Protein AF-A0A2H0LJ27-F1 (afdb_monomer_lite)

pLDDT: mean 92.47, std 11.3, range [49.19, 98.69]

Foldseek 3Di:
DDDDDPDDDDDFFWDKDKDKDQDDPPFPWKFKAKDLVPRDRVPGTWDQDPVRMTMDIDTGGFDKMWIWMDTPNHDTHEGPPAPDWDQDPVRDITGMDGDD

Secondary structure (DSSP, 8-state):
-PPP---PPPPPPPEEEEEEE---TT-S-EEEEEGGGTT-TTS-BPEEPTTS-EEEEEEE-SEEEEEEEEETTTEEE--TT-SEEEE-TTSSEEEEEEE-

Radius of gyration: 16.98 Å; chains: 1; bounding box: 41×25×61 Å

Sequence (100 aa):
MATPMQRVSPAPTKRAVRFEFQAPPTAQRVALVGDFNVWNHWSHMMRKNPSGLWEATVELAPGRYQYKFLVNDSQWVTDPKAQAKASNQYGTDNSVIEVK

Structure (mmCIF, N/CA/C/O backbone):
data_AF-A0A2H0LJ27-F1
#
_entry.id   AF-A0A2H0LJ27-F1
#
loop_
_atom_site.group_PDB
_atom_site.id
_atom_site.type_symbol
_atom_site.label_atom_id
_atom_site.label_alt_id
_atom_site.label_comp_id
_atom_site.label_asym_id
_atom_site.label_entity_id
_atom_site.label_seq_id
_atom_site.pdbx_PDB_ins_code
_atom_site.Cartn_x
_atom_site.Cartn_y
_atom_site.Cartn_z
_atom_site.occupancy
_atom_site.B_iso_or_equiv
_atom_site.auth_seq_id
_atom_site.auth_comp_id
_atom_site.auth_asym_id
_atom_site.auth_atom_id
_atom_site.pdbx_PDB_model_num
ATOM 1 N N . MET A 1 1 ? 21.646 7.554 -47.977 1.00 52.16 1 MET A N 1
ATOM 2 C CA . MET A 1 1 ? 21.771 6.792 -46.718 1.00 52.16 1 MET A CA 1
ATOM 3 C C . MET A 1 1 ? 20.500 7.038 -45.916 1.00 52.16 1 MET A C 1
ATOM 5 O O . MET A 1 1 ? 20.312 8.162 -45.478 1.00 52.16 1 MET A O 1
ATOM 9 N N . ALA A 1 2 ? 19.588 6.068 -45.818 1.00 51.66 2 ALA A N 1
ATOM 10 C CA . ALA A 1 2 ? 18.374 6.194 -45.007 1.00 51.66 2 ALA A CA 1
ATOM 11 C C . ALA A 1 2 ? 18.586 5.438 -43.692 1.00 51.66 2 ALA A C 1
ATOM 13 O O . ALA A 1 2 ? 18.871 4.242 -43.705 1.00 51.66 2 ALA A O 1
ATOM 14 N N . THR A 1 3 ? 18.499 6.144 -42.569 1.00 49.19 3 THR A N 1
ATOM 15 C CA . THR A 1 3 ? 18.558 5.561 -41.226 1.00 49.19 3 THR A CA 1
ATOM 16 C C . THR A 1 3 ? 17.350 4.639 -41.035 1.00 49.19 3 THR A C 1
ATOM 18 O O . THR A 1 3 ? 16.226 5.083 -41.286 1.00 49.19 3 THR A O 1
ATOM 21 N N . PRO A 1 4 ? 17.512 3.373 -40.614 1.00 58.66 4 PRO A N 1
ATOM 22 C CA . PRO A 1 4 ? 16.359 2.521 -40.369 1.00 58.66 4 PRO A CA 1
ATOM 23 C C . PRO A 1 4 ? 15.605 3.047 -39.143 1.00 58.66 4 PRO A C 1
ATOM 25 O O . PRO A 1 4 ? 16.181 3.202 -38.066 1.00 58.66 4 PRO A O 1
ATOM 28 N N . MET A 1 5 ? 14.310 3.326 -39.306 1.00 60.09 5 MET A N 1
ATOM 29 C CA . MET A 1 5 ? 13.415 3.629 -38.191 1.00 60.09 5 MET A CA 1
ATOM 30 C C . MET A 1 5 ? 13.350 2.398 -37.285 1.00 60.09 5 MET A C 1
ATOM 32 O O . MET A 1 5 ? 12.924 1.319 -37.702 1.00 60.09 5 MET A O 1
ATOM 36 N N . GLN A 1 6 ? 13.832 2.545 -36.054 1.00 61.38 6 GLN A N 1
ATOM 37 C CA . GLN A 1 6 ? 13.850 1.477 -35.068 1.00 61.38 6 GLN A CA 1
ATOM 38 C C . GLN A 1 6 ? 12.408 1.052 -34.764 1.00 61.38 6 GLN A C 1
ATOM 40 O O . GLN A 1 6 ? 11.563 1.872 -34.409 1.00 61.38 6 GLN A O 1
ATOM 45 N N . ARG A 1 7 ? 12.116 -0.236 -34.962 1.00 65.06 7 ARG A N 1
ATOM 46 C CA . ARG A 1 7 ? 10.804 -0.832 -34.690 1.00 65.06 7 ARG A CA 1
ATOM 47 C C . ARG A 1 7 ? 10.495 -0.632 -33.202 1.00 65.06 7 ARG A C 1
ATOM 49 O O . ARG A 1 7 ? 11.181 -1.204 -32.360 1.00 65.06 7 ARG A O 1
ATOM 56 N N . VAL A 1 8 ? 9.499 0.188 -32.875 1.00 67.25 8 VAL A N 1
ATOM 57 C CA . VAL A 1 8 ? 9.002 0.293 -31.499 1.00 67.25 8 VAL A CA 1
ATOM 58 C C . VAL A 1 8 ? 8.287 -1.011 -31.149 1.00 67.25 8 VAL A C 1
ATOM 60 O O . VAL A 1 8 ? 7.309 -1.384 -31.795 1.00 67.25 8 VAL A O 1
ATOM 63 N N . SER A 1 9 ? 8.804 -1.745 -30.165 1.00 68.88 9 SER A N 1
ATOM 64 C CA . SER A 1 9 ? 8.098 -2.897 -29.599 1.00 68.88 9 SER A CA 1
ATOM 65 C C . SER A 1 9 ? 6.787 -2.420 -28.962 1.00 68.88 9 SER A C 1
ATOM 67 O O . SER A 1 9 ? 6.779 -1.346 -28.353 1.00 68.88 9 SER A O 1
ATOM 69 N N . PRO A 1 10 ? 5.679 -3.175 -29.073 1.00 73.75 10 PRO A N 1
ATOM 70 C CA . PRO A 1 10 ? 4.432 -2.794 -28.424 1.00 73.75 10 PRO A CA 1
ATOM 71 C C . PRO A 1 10 ? 4.638 -2.684 -26.910 1.00 73.75 10 PRO A C 1
ATOM 73 O O . PRO A 1 10 ? 5.312 -3.518 -26.301 1.00 73.75 10 PRO A O 1
ATOM 76 N N . ALA A 1 11 ? 4.064 -1.641 -26.307 1.00 75.44 11 ALA A N 1
ATOM 77 C CA . ALA A 1 11 ? 4.101 -1.462 -24.864 1.00 75.44 11 ALA A CA 1
ATOM 78 C C . ALA A 1 11 ? 3.424 -2.657 -24.163 1.00 75.44 11 ALA A C 1
ATOM 80 O O . ALA A 1 11 ? 2.422 -3.174 -24.669 1.00 75.44 11 ALA A O 1
ATOM 81 N N . PRO A 1 12 ? 3.938 -3.100 -23.003 1.00 82.75 12 PRO A N 1
ATOM 82 C CA . PRO A 1 12 ? 3.322 -4.188 -22.259 1.00 82.75 12 PRO A CA 1
ATOM 83 C C . PRO A 1 12 ? 1.877 -3.838 -21.876 1.00 82.75 12 PRO A C 1
ATOM 85 O O . PRO A 1 12 ? 1.581 -2.723 -21.442 1.00 82.75 12 PRO A O 1
ATOM 88 N N . THR A 1 13 ? 0.970 -4.803 -22.040 1.00 91.19 13 THR A N 1
ATOM 89 C CA . THR A 1 13 ? -0.446 -4.647 -21.678 1.00 91.19 13 THR A CA 1
ATOM 90 C C . THR A 1 13 ? -0.592 -4.635 -20.160 1.00 91.19 13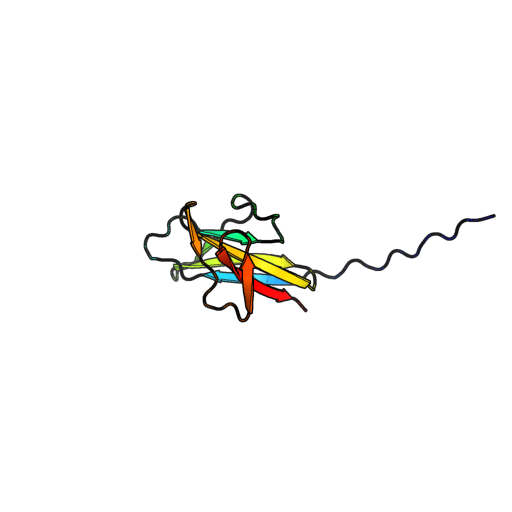 THR A C 1
ATOM 92 O O . THR A 1 13 ? -0.145 -5.564 -19.490 1.00 91.19 13 THR A O 1
ATOM 95 N N . LYS A 1 14 ? -1.207 -3.583 -19.615 1.00 94.69 14 LYS A N 1
ATOM 96 C CA . LYS A 1 14 ? -1.488 -3.478 -18.179 1.00 94.69 14 LYS A CA 1
ATOM 97 C C . LYS A 1 14 ? -2.677 -4.351 -17.775 1.00 94.69 14 LYS A C 1
ATOM 99 O O . LYS A 1 14 ? -3.523 -4.681 -18.606 1.00 94.69 14 LYS A O 1
ATOM 104 N N . ARG A 1 15 ? -2.717 -4.726 -16.499 1.00 95.50 15 ARG A N 1
ATOM 105 C CA . ARG A 1 15 ? -3.813 -5.455 -15.864 1.00 95.50 15 ARG A CA 1
ATOM 106 C C . ARG A 1 15 ? -4.293 -4.716 -14.626 1.00 95.50 15 ARG A C 1
ATOM 108 O O . ARG A 1 15 ? -3.477 -4.268 -13.820 1.00 95.50 15 ARG A O 1
ATOM 115 N N . ALA A 1 16 ? -5.605 -4.721 -14.426 1.00 97.06 16 ALA A N 1
ATOM 116 C CA . ALA A 1 16 ? -6.226 -4.324 -13.175 1.00 97.06 16 ALA A CA 1
ATOM 117 C C . ALA A 1 16 ? -5.841 -5.305 -12.057 1.00 97.06 16 ALA A C 1
ATOM 119 O O . ALA A 1 16 ? -6.230 -6.474 -12.074 1.00 97.06 16 ALA A O 1
ATOM 120 N N . VAL A 1 17 ? -5.092 -4.825 -11.068 1.00 97.44 17 VAL A N 1
ATOM 121 C CA . VAL A 1 17 ? -4.718 -5.578 -9.868 1.00 97.44 17 VAL A CA 1
ATOM 122 C C . VAL A 1 17 ? -5.448 -4.981 -8.674 1.00 97.44 17 VAL A C 1
ATOM 124 O O . VAL A 1 17 ? -5.269 -3.802 -8.363 1.00 97.44 17 VAL A O 1
ATOM 127 N N . ARG A 1 18 ? -6.277 -5.787 -8.001 1.00 97.12 18 ARG A N 1
ATOM 128 C CA . ARG A 1 18 ? -7.012 -5.369 -6.802 1.00 97.12 18 ARG A CA 1
ATOM 129 C C . ARG A 1 18 ? -6.222 -5.717 -5.544 1.00 97.12 18 ARG A C 1
ATOM 131 O O . ARG A 1 18 ? -5.898 -6.875 -5.305 1.00 97.12 18 ARG A O 1
ATOM 138 N N . PHE A 1 19 ? -5.958 -4.697 -4.740 1.00 97.88 19 PHE A N 1
ATOM 139 C CA . PHE A 1 19 ? -5.342 -4.782 -3.425 1.00 97.88 19 PHE A CA 1
ATOM 140 C C . PHE A 1 19 ? -6.426 -4.686 -2.359 1.00 97.88 19 PHE A C 1
ATOM 142 O O . PHE A 1 19 ? -7.312 -3.834 -2.450 1.00 97.88 19 PHE A O 1
ATOM 149 N N . GLU A 1 20 ? -6.326 -5.531 -1.340 1.00 97.56 20 GLU A N 1
ATOM 150 C CA . GLU A 1 20 ? -7.252 -5.581 -0.215 1.00 97.56 20 GLU A CA 1
ATOM 151 C C . GLU A 1 20 ? -6.486 -5.529 1.100 1.00 97.56 20 GLU A C 1
ATOM 153 O O . GLU A 1 20 ? -5.444 -6.166 1.239 1.00 97.56 20 GLU A O 1
ATOM 158 N N . PHE A 1 21 ? -7.038 -4.848 2.097 1.00 97.94 21 PHE A N 1
ATOM 159 C CA . PHE A 1 21 ? -6.438 -4.788 3.419 1.00 97.94 21 PHE A CA 1
ATOM 160 C C . PHE A 1 21 ? -7.490 -4.730 4.523 1.00 97.94 21 PHE A C 1
ATOM 162 O O . PHE A 1 21 ? -8.362 -3.858 4.543 1.00 97.94 21 PHE A O 1
ATOM 169 N N . GLN A 1 22 ? -7.383 -5.647 5.483 1.00 96.94 22 GLN A N 1
ATOM 170 C CA . GLN A 1 22 ? -8.164 -5.591 6.713 1.00 96.94 22 GLN A CA 1
ATOM 171 C C . GLN A 1 22 ? -7.410 -4.736 7.735 1.00 96.94 22 GLN A C 1
ATOM 173 O O . GLN A 1 22 ? -6.558 -5.230 8.471 1.00 96.94 22 GLN A O 1
ATOM 178 N N . ALA A 1 23 ? -7.705 -3.439 7.756 1.00 94.75 23 ALA A N 1
ATOM 179 C CA . ALA A 1 23 ? -7.066 -2.515 8.687 1.00 94.75 23 ALA A CA 1
ATOM 180 C C . ALA A 1 23 ? -7.628 -2.653 10.117 1.00 94.75 23 ALA A C 1
ATOM 182 O O . ALA A 1 23 ? -8.759 -3.127 10.289 1.00 94.75 23 ALA A O 1
ATOM 183 N N . PRO A 1 24 ? -6.889 -2.183 11.144 1.00 92.62 24 PRO A N 1
ATOM 184 C CA . PRO A 1 24 ? -7.415 -2.057 12.499 1.00 92.62 24 PRO A CA 1
ATOM 185 C C . PRO A 1 24 ? -8.721 -1.240 12.543 1.00 92.62 24 PRO A C 1
ATOM 187 O O . PRO A 1 24 ? -8.890 -0.324 11.735 1.00 92.62 24 PRO A O 1
ATOM 190 N N . PRO A 1 25 ? -9.628 -1.486 13.508 1.00 92.19 25 PRO A N 1
ATOM 191 C CA . PRO A 1 25 ? -10.886 -0.738 13.626 1.00 92.19 25 PRO A CA 1
ATOM 1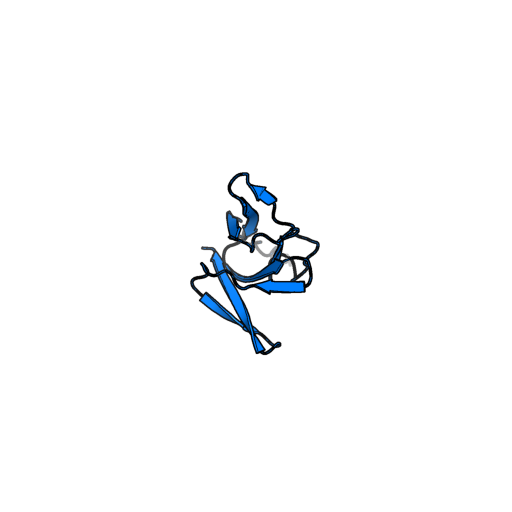92 C C . PRO A 1 25 ? -10.710 0.783 13.761 1.00 92.19 25 PRO A C 1
ATOM 194 O O . PRO A 1 25 ? -11.585 1.542 13.355 1.00 92.19 25 PRO A O 1
ATOM 197 N N . THR A 1 26 ? -9.568 1.225 14.293 1.00 94.44 26 THR A N 1
ATOM 198 C CA . THR A 1 26 ? -9.181 2.635 14.461 1.00 94.44 26 THR A CA 1
ATOM 199 C C . THR A 1 26 ? -8.646 3.289 13.180 1.00 94.44 26 THR A C 1
ATOM 201 O O . THR A 1 26 ? -8.323 4.479 13.185 1.00 94.44 26 THR A O 1
ATOM 204 N N . ALA A 1 27 ? -8.529 2.545 12.075 1.00 96.94 27 ALA A N 1
ATOM 205 C CA . ALA A 1 27 ? -8.106 3.087 10.792 1.00 96.94 27 ALA A CA 1
ATOM 206 C C . ALA A 1 27 ? -9.176 4.032 10.229 1.00 96.94 27 ALA A C 1
ATOM 208 O O . ALA A 1 27 ? -10.303 3.627 9.933 1.00 96.94 27 ALA A O 1
ATOM 209 N N . GLN A 1 28 ? -8.790 5.291 10.051 1.00 96.19 28 GLN A N 1
ATOM 210 C CA . GLN A 1 28 ? -9.590 6.336 9.416 1.00 96.19 28 GLN A CA 1
ATOM 211 C C . GLN A 1 28 ? -9.171 6.543 7.962 1.00 96.19 28 GLN A C 1
ATOM 213 O O . GLN A 1 28 ? -9.988 6.930 7.130 1.00 96.19 28 GLN A O 1
ATOM 218 N N . ARG A 1 29 ? -7.896 6.282 7.650 1.00 96.81 29 ARG A N 1
ATOM 219 C CA . ARG A 1 29 ? -7.322 6.413 6.310 1.00 96.81 29 ARG A CA 1
ATOM 220 C C . ARG A 1 29 ? -6.337 5.284 6.052 1.00 96.81 29 ARG A C 1
ATOM 222 O O . ARG A 1 29 ? -5.550 4.938 6.933 1.00 96.81 29 ARG A O 1
ATOM 229 N N . VAL A 1 30 ? -6.368 4.745 4.838 1.00 98.31 30 VAL A N 1
ATOM 230 C CA . VAL A 1 30 ? -5.393 3.765 4.357 1.00 98.31 30 VAL A CA 1
ATOM 231 C C . VAL A 1 30 ? -4.928 4.183 2.969 1.00 98.31 30 VAL A C 1
ATOM 233 O O . VAL A 1 30 ? -5.747 4.375 2.070 1.00 98.31 30 VAL A O 1
ATOM 236 N N . ALA A 1 31 ? -3.618 4.313 2.794 1.00 98.44 31 ALA A N 1
ATOM 237 C CA . ALA A 1 31 ? -2.985 4.508 1.498 1.00 98.44 31 ALA A CA 1
ATOM 238 C C . ALA A 1 31 ? -2.332 3.210 1.026 1.00 98.44 31 ALA A C 1
ATOM 240 O O . ALA A 1 31 ? -1.688 2.516 1.814 1.00 98.44 31 ALA A O 1
ATOM 241 N N . LEU A 1 32 ? -2.443 2.923 -0.267 1.00 98.56 32 LEU A N 1
ATOM 242 C CA . LEU A 1 32 ? -1.613 1.937 -0.941 1.00 98.56 32 LEU A CA 1
ATOM 243 C C . LEU A 1 32 ? -0.370 2.652 -1.486 1.00 98.56 32 LEU A C 1
ATOM 245 O O . LEU A 1 32 ? -0.479 3.607 -2.253 1.00 98.56 32 LEU A O 1
ATOM 249 N N . VAL A 1 33 ? 0.817 2.201 -1.098 1.00 98.50 33 VAL A N 1
ATOM 250 C CA . VAL A 1 33 ? 2.077 2.881 -1.417 1.00 98.50 33 VAL A CA 1
ATOM 251 C C . VAL A 1 33 ? 3.067 1.876 -1.975 1.00 98.50 33 VAL A C 1
ATOM 253 O O . VAL A 1 33 ? 3.275 0.837 -1.359 1.00 98.50 33 VAL A O 1
ATOM 256 N N . GLY A 1 34 ? 3.681 2.156 -3.120 1.00 98.19 34 GLY A N 1
ATOM 257 C CA . GLY A 1 34 ? 4.619 1.220 -3.729 1.00 98.19 34 GLY A CA 1
ATOM 258 C C . GLY A 1 34 ? 5.286 1.747 -4.988 1.00 98.19 34 GLY A C 1
ATOM 259 O O . GLY A 1 34 ? 5.143 2.911 -5.361 1.00 98.19 34 GLY A O 1
ATOM 260 N N . ASP A 1 35 ? 6.005 0.864 -5.672 1.00 98.19 35 ASP A N 1
ATOM 261 C CA . ASP A 1 35 ? 6.816 1.221 -6.841 1.00 98.19 35 ASP A CA 1
ATOM 262 C C . ASP A 1 35 ? 5.989 1.889 -7.955 1.00 98.19 35 ASP A C 1
ATOM 264 O O . ASP A 1 35 ? 6.425 2.859 -8.572 1.00 98.19 35 ASP A O 1
ATOM 268 N N . PHE A 1 36 ? 4.750 1.436 -8.165 1.00 97.44 36 PHE A N 1
ATOM 269 C CA . PHE A 1 36 ? 3.828 1.968 -9.180 1.00 97.44 36 PHE A CA 1
ATOM 270 C C . PHE A 1 36 ? 3.343 3.400 -8.919 1.00 97.44 36 PHE A C 1
ATOM 272 O O . PHE A 1 36 ? 2.781 4.021 -9.819 1.00 97.44 36 PHE A O 1
ATOM 279 N N . ASN A 1 37 ? 3.542 3.933 -7.711 1.00 96.88 37 ASN A N 1
ATOM 280 C CA . ASN A 1 37 ? 3.245 5.325 -7.384 1.00 96.88 37 ASN A CA 1
ATOM 281 C C . ASN A 1 37 ? 4.445 6.069 -6.795 1.00 96.88 37 ASN A C 1
ATOM 283 O O . ASN A 1 37 ? 4.266 7.086 -6.127 1.00 96.88 37 ASN A O 1
ATOM 287 N N . VAL A 1 38 ? 5.662 5.577 -7.056 1.00 97.44 38 VAL A N 1
ATOM 288 C CA . VAL A 1 38 ? 6.921 6.188 -6.601 1.00 97.44 38 VAL A CA 1
ATOM 289 C C . VAL A 1 38 ? 6.917 6.420 -5.085 1.00 97.44 38 VAL A C 1
ATOM 291 O O . VAL A 1 38 ? 7.412 7.426 -4.584 1.00 97.44 38 VAL A O 1
ATOM 294 N N . TRP A 1 39 ? 6.298 5.499 -4.344 1.00 97.00 39 TRP A N 1
ATOM 295 C CA . TRP A 1 39 ? 6.157 5.579 -2.893 1.00 97.00 39 TRP A CA 1
ATOM 296 C C . TRP A 1 39 ? 5.437 6.846 -2.383 1.00 97.00 39 TRP A C 1
ATOM 298 O O . TRP A 1 39 ? 5.602 7.254 -1.231 1.00 97.00 39 TRP A O 1
ATOM 308 N N . ASN A 1 40 ? 4.584 7.455 -3.214 1.00 96.31 40 ASN A N 1
ATOM 309 C CA . ASN A 1 40 ? 3.790 8.622 -2.849 1.00 96.31 40 ASN A CA 1
ATOM 310 C C . ASN A 1 40 ? 2.464 8.218 -2.184 1.00 96.31 40 ASN A C 1
ATOM 312 O O . ASN A 1 40 ? 1.494 7.842 -2.850 1.00 96.31 40 ASN A O 1
ATOM 316 N N . HIS A 1 41 ? 2.389 8.388 -0.864 1.00 92.62 41 HIS A N 1
ATOM 317 C CA . HIS A 1 41 ? 1.201 8.054 -0.081 1.00 92.62 41 HIS A CA 1
ATOM 318 C C . HIS A 1 41 ? -0.026 8.921 -0.379 1.00 92.62 41 HIS A C 1
ATOM 320 O O . HIS A 1 41 ? -1.131 8.487 -0.088 1.00 92.62 41 HIS A O 1
ATOM 326 N N . TRP A 1 42 ? 0.111 10.083 -1.022 1.00 91.56 42 TRP A N 1
ATOM 327 C CA . TRP A 1 42 ? -1.037 10.900 -1.440 1.00 91.56 42 TRP A CA 1
ATOM 328 C C . TRP A 1 42 ? -1.683 10.421 -2.743 1.00 91.56 42 TRP A C 1
ATOM 330 O O . TRP A 1 42 ? -2.784 10.852 -3.074 1.00 91.56 42 TRP A O 1
ATOM 340 N N . SER A 1 43 ? -1.017 9.538 -3.495 1.00 88.38 43 SER A N 1
ATOM 341 C CA . SER A 1 43 ? -1.446 9.184 -4.853 1.00 88.38 43 SER A CA 1
ATOM 342 C C . SER A 1 43 ? -2.526 8.104 -4.915 1.00 88.38 43 SER A C 1
ATOM 344 O O . SER A 1 43 ? -3.259 8.052 -5.895 1.00 88.38 43 SER A O 1
ATOM 346 N N . HIS A 1 44 ? -2.622 7.219 -3.917 1.00 91.38 44 HIS A N 1
ATOM 347 C CA . HIS A 1 44 ? -3.538 6.071 -3.958 1.00 91.38 44 HIS A CA 1
ATOM 348 C C . HIS A 1 44 ? -4.187 5.816 -2.588 1.00 91.38 44 HIS A C 1
ATOM 350 O O . HIS A 1 44 ? -3.767 4.944 -1.828 1.00 91.38 44 HIS A O 1
ATOM 356 N N . MET A 1 45 ? -5.241 6.576 -2.274 1.00 96.81 45 MET A N 1
ATOM 357 C CA . MET A 1 45 ? -6.108 6.298 -1.122 1.00 96.81 45 MET A CA 1
ATOM 358 C C . MET A 1 45 ? -6.984 5.071 -1.393 1.00 96.81 45 MET A C 1
ATOM 360 O O . MET A 1 45 ? -7.643 4.988 -2.432 1.00 96.81 45 MET A O 1
ATOM 364 N N . MET A 1 46 ? -7.030 4.141 -0.443 1.00 98.25 46 MET A N 1
ATOM 365 C CA . MET A 1 46 ? -7.928 2.991 -0.495 1.00 98.25 46 MET A CA 1
ATOM 366 C C . MET A 1 46 ? -9.334 3.395 -0.044 1.00 98.25 46 MET A C 1
ATOM 368 O O . MET A 1 46 ? -9.510 4.263 0.813 1.00 98.25 46 MET A O 1
ATOM 372 N N . ARG A 1 47 ? -10.352 2.738 -0.598 1.00 97.81 47 ARG A N 1
ATOM 373 C CA . ARG A 1 47 ? -11.751 2.916 -0.193 1.00 97.81 47 ARG A CA 1
ATOM 374 C C . ARG A 1 47 ? -12.152 1.804 0.765 1.00 97.81 47 ARG A C 1
ATOM 376 O O . ARG A 1 47 ? -11.897 0.638 0.484 1.00 97.81 47 ARG A O 1
ATOM 383 N N . LYS A 1 48 ? -12.796 2.157 1.877 1.00 97.38 48 LYS A N 1
ATOM 384 C CA . LYS A 1 48 ? -13.383 1.184 2.805 1.00 97.38 48 LYS A CA 1
ATOM 385 C C . LYS A 1 48 ? -14.755 0.758 2.290 1.00 97.38 48 LYS A C 1
ATOM 387 O O . LYS A 1 48 ? -15.621 1.607 2.082 1.00 97.38 48 LYS A O 1
ATOM 392 N N . ASN A 1 49 ? -14.947 -0.535 2.069 1.00 94.81 49 ASN A N 1
ATOM 393 C CA . ASN A 1 49 ? -16.230 -1.095 1.662 1.00 94.81 49 ASN A CA 1
ATOM 394 C C . ASN A 1 49 ? -17.169 -1.291 2.888 1.00 94.81 49 ASN A C 1
ATOM 396 O O . ASN A 1 49 ? -16.727 -1.140 4.034 1.00 94.81 49 ASN A O 1
ATOM 400 N N . PRO A 1 50 ? -18.455 -1.653 2.691 1.00 94.50 50 PRO A N 1
ATOM 401 C CA . PRO A 1 50 ? -19.399 -1.862 3.796 1.00 94.50 50 PRO A CA 1
ATOM 402 C C . PRO A 1 50 ? -19.025 -2.987 4.773 1.00 94.50 50 PRO A C 1
ATOM 404 O O . PRO A 1 50 ? -19.429 -2.934 5.931 1.00 94.50 50 PRO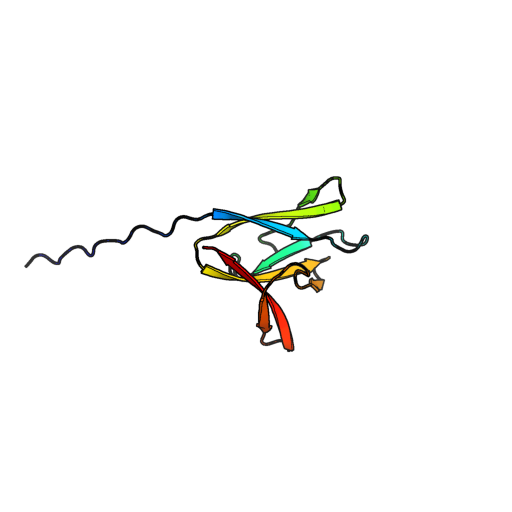 A O 1
ATOM 407 N N . SER A 1 51 ? -18.238 -3.984 4.348 1.00 91.94 51 SER A N 1
ATOM 408 C CA . SER A 1 51 ? -17.731 -5.042 5.237 1.00 91.94 51 SER A CA 1
ATOM 409 C C . SER A 1 51 ? -16.497 -4.608 6.037 1.00 91.94 51 SER A C 1
ATOM 411 O O . SER A 1 51 ? -15.950 -5.390 6.809 1.00 91.94 51 SER A O 1
ATOM 413 N N . GLY A 1 52 ? -16.035 -3.369 5.853 1.00 92.75 52 GLY A N 1
ATOM 414 C CA . GLY A 1 52 ? -14.877 -2.806 6.535 1.00 92.75 52 GLY A CA 1
ATOM 415 C C . GLY A 1 52 ? -13.524 -3.158 5.913 1.00 92.75 52 GLY A C 1
ATOM 416 O O . GLY A 1 52 ? -12.500 -2.831 6.516 1.00 92.75 52 GLY A O 1
ATOM 417 N N . LEU A 1 53 ? -13.509 -3.779 4.731 1.00 96.81 53 LEU A N 1
ATOM 418 C CA . LEU A 1 53 ? -12.297 -4.088 3.976 1.00 96.81 53 LEU A CA 1
ATOM 419 C C . LEU A 1 53 ? -11.860 -2.860 3.170 1.00 96.81 53 LEU A C 1
ATOM 421 O O . LEU A 1 53 ? -12.685 -2.190 2.548 1.00 96.81 53 LEU A O 1
ATOM 425 N N . TRP A 1 54 ? -10.566 -2.554 3.186 1.00 98.19 54 TRP A N 1
ATOM 426 C CA . TRP A 1 54 ? -9.990 -1.466 2.399 1.00 98.19 54 TRP A CA 1
ATOM 427 C C . TRP A 1 54 ? -9.525 -1.979 1.049 1.00 98.19 54 TRP A C 1
ATOM 429 O O . TRP A 1 54 ? -8.844 -2.999 0.988 1.00 98.19 54 TRP A O 1
ATOM 439 N N . GLU A 1 55 ? -9.859 -1.265 -0.023 1.00 98.00 55 GLU A N 1
ATOM 440 C CA . GLU A 1 55 ? -9.618 -1.726 -1.388 1.00 98.00 55 GLU A CA 1
ATOM 441 C C . GLU A 1 55 ? -9.082 -0.620 -2.302 1.00 98.00 55 GLU A C 1
ATOM 443 O O . GLU A 1 55 ? -9.495 0.540 -2.221 1.00 98.00 55 GLU A O 1
ATOM 448 N N . ALA A 1 56 ? -8.186 -0.995 -3.211 1.00 97.19 56 ALA A N 1
ATOM 449 C CA . ALA A 1 56 ? -7.759 -0.172 -4.339 1.00 97.19 56 ALA A CA 1
ATOM 450 C C . ALA A 1 56 ? -7.472 -1.063 -5.550 1.00 97.19 56 ALA A C 1
ATOM 452 O O . ALA A 1 56 ? -7.016 -2.192 -5.397 1.00 97.19 56 ALA A O 1
ATOM 453 N N . THR A 1 57 ? -7.724 -0.557 -6.756 1.00 97.19 57 THR A N 1
ATOM 454 C CA . THR A 1 57 ? -7.358 -1.243 -8.004 1.00 97.19 57 THR A CA 1
ATOM 455 C C . THR A 1 57 ? -6.346 -0.394 -8.757 1.00 97.19 57 THR A C 1
ATOM 457 O O . THR A 1 57 ? -6.561 0.807 -8.916 1.00 97.19 57 THR A O 1
ATOM 460 N N . VAL A 1 58 ? -5.244 -1.006 -9.191 1.00 96.81 58 VAL A N 1
ATOM 461 C CA . VAL A 1 58 ? -4.148 -0.337 -9.903 1.00 96.81 58 VAL A CA 1
ATOM 462 C C . VAL A 1 58 ? -3.852 -1.084 -11.200 1.00 96.81 58 VAL A C 1
ATOM 464 O O . VAL A 1 58 ? -3.742 -2.307 -11.201 1.00 96.81 58 VAL A O 1
ATOM 467 N N . GLU A 1 59 ? -3.704 -0.344 -12.297 1.00 97.12 59 GLU A N 1
ATOM 468 C CA . GLU A 1 59 ? -3.297 -0.881 -13.599 1.00 97.12 59 GLU A CA 1
ATOM 469 C C . GLU A 1 59 ? -1.777 -1.081 -13.649 1.00 97.12 59 GLU A C 1
ATOM 471 O O . GLU A 1 59 ? -1.014 -0.113 -13.750 1.00 97.12 59 GLU A O 1
ATOM 476 N N . LEU A 1 60 ? -1.330 -2.337 -13.605 1.00 97.25 60 LEU A N 1
ATOM 477 C CA . LEU A 1 60 ? 0.084 -2.715 -13.578 1.00 97.25 60 LEU A CA 1
ATOM 478 C C . LEU A 1 60 ? 0.473 -3.499 -14.829 1.00 97.25 60 LEU A C 1
ATOM 480 O O . LEU A 1 60 ? -0.240 -4.401 -15.259 1.00 97.25 60 LEU A O 1
ATOM 484 N N . ALA A 1 61 ? 1.622 -3.163 -15.414 1.00 96.94 61 ALA A N 1
ATOM 485 C CA . ALA A 1 61 ? 2.243 -4.015 -16.426 1.00 96.94 61 ALA A CA 1
ATOM 486 C C . ALA A 1 61 ? 2.794 -5.294 -15.763 1.00 96.94 61 ALA A C 1
ATOM 488 O O . ALA A 1 61 ? 2.986 -5.307 -14.545 1.00 96.94 61 ALA A O 1
ATOM 489 N N . PRO A 1 62 ? 3.084 -6.360 -16.530 1.00 97.25 62 PRO A N 1
ATOM 490 C CA . PRO A 1 62 ? 3.839 -7.487 -16.012 1.00 97.25 62 PRO A CA 1
ATOM 491 C C . PRO A 1 62 ? 5.163 -7.024 -15.401 1.00 97.25 62 PRO A C 1
ATOM 493 O O . PRO A 1 62 ? 5.875 -6.198 -15.976 1.00 97.25 62 PRO A O 1
ATOM 496 N N . GLY A 1 63 ? 5.478 -7.541 -14.220 1.00 97.12 63 GLY A N 1
ATOM 497 C CA . GLY A 1 63 ? 6.613 -7.085 -13.435 1.00 97.12 63 GLY A CA 1
ATOM 498 C C . GLY A 1 63 ? 6.498 -7.439 -11.960 1.00 97.12 63 GLY A C 1
ATOM 499 O O . GLY A 1 63 ? 5.510 -8.009 -11.498 1.00 97.12 63 GLY A O 1
ATOM 500 N N . ARG A 1 64 ? 7.542 -7.083 -11.216 1.00 97.94 64 ARG A N 1
ATOM 501 C CA . ARG A 1 64 ? 7.640 -7.286 -9.772 1.00 97.94 64 ARG A CA 1
ATOM 502 C C . ARG A 1 64 ? 7.602 -5.931 -9.081 1.00 97.94 64 ARG A C 1
ATOM 504 O O . ARG A 1 64 ? 8.447 -5.089 -9.367 1.00 97.94 64 ARG A O 1
ATOM 511 N N . TYR A 1 65 ? 6.657 -5.752 -8.163 1.00 98.31 65 TYR A N 1
ATOM 512 C CA . TYR A 1 65 ? 6.418 -4.480 -7.482 1.00 98.31 65 TYR A CA 1
ATOM 513 C C . TYR A 1 65 ? 6.462 -4.663 -5.969 1.00 98.31 65 TYR A C 1
ATOM 515 O O . TYR A 1 65 ? 5.826 -5.568 -5.423 1.00 98.31 65 TYR A O 1
ATOM 523 N N . GLN A 1 66 ? 7.192 -3.784 -5.291 1.00 98.62 66 GLN A N 1
ATOM 524 C CA . GLN A 1 66 ? 7.161 -3.638 -3.845 1.00 98.62 66 GLN A CA 1
ATOM 525 C C . GLN A 1 66 ? 6.082 -2.639 -3.431 1.00 98.62 66 GLN A C 1
ATOM 527 O O . GLN A 1 66 ? 5.852 -1.635 -4.108 1.00 98.62 66 GLN A O 1
ATOM 532 N N . TYR A 1 67 ? 5.424 -2.911 -2.307 1.00 98.62 67 TYR A N 1
ATOM 533 C CA . TYR A 1 67 ? 4.391 -2.045 -1.754 1.00 98.62 67 TYR A CA 1
ATOM 534 C C . TYR A 1 67 ? 4.195 -2.255 -0.247 1.00 98.62 67 TYR A C 1
ATOM 536 O O . TYR A 1 67 ? 4.686 -3.217 0.349 1.00 98.62 67 TYR A O 1
ATOM 544 N N . LYS A 1 68 ? 3.449 -1.336 0.363 1.00 98.19 68 LYS A N 1
ATOM 545 C CA . LYS A 1 68 ? 2.946 -1.361 1.737 1.00 98.19 68 LYS A CA 1
ATOM 546 C C . LYS A 1 68 ? 1.616 -0.618 1.830 1.00 98.19 68 LYS A C 1
ATOM 548 O O . LYS A 1 68 ? 1.270 0.186 0.963 1.00 98.19 68 LYS A O 1
ATOM 553 N N . PHE A 1 69 ? 0.918 -0.839 2.936 1.00 98.44 69 PHE A N 1
ATOM 554 C CA . PHE A 1 69 ? -0.184 0.006 3.372 1.00 98.44 69 PHE A CA 1
ATOM 555 C C . PHE A 1 69 ? 0.318 1.037 4.384 1.00 98.44 69 PHE A C 1
ATOM 557 O O . PHE A 1 69 ? 1.099 0.703 5.276 1.00 98.44 69 PHE A O 1
ATOM 564 N N . LEU A 1 70 ? -0.135 2.283 4.260 1.00 98.31 70 LEU A N 1
ATOM 565 C CA . LEU A 1 70 ? 0.080 3.326 5.261 1.00 98.31 70 LEU A CA 1
ATOM 566 C C . LEU A 1 70 ? -1.255 3.653 5.925 1.00 98.31 70 LEU A C 1
ATOM 568 O O . LEU A 1 70 ? -2.173 4.145 5.270 1.00 98.31 70 LEU A O 1
ATOM 572 N N . VAL A 1 71 ? -1.367 3.366 7.217 1.00 98.25 71 VAL A N 1
ATOM 573 C CA . VAL A 1 71 ? -2.572 3.608 8.014 1.00 98.25 71 VAL A CA 1
ATOM 574 C C . VAL A 1 71 ? -2.413 4.910 8.787 1.00 98.25 71 VAL A C 1
ATOM 576 O O . VAL A 1 71 ? -1.384 5.129 9.431 1.00 98.25 71 VAL A O 1
ATOM 579 N N . ASN A 1 72 ? -3.437 5.767 8.730 1.00 97.31 72 ASN A N 1
ATOM 580 C CA . ASN A 1 72 ? -3.497 7.051 9.439 1.00 97.31 72 ASN A CA 1
ATOM 581 C C . ASN A 1 72 ? -2.198 7.873 9.289 1.00 97.31 72 ASN A C 1
ATOM 583 O O . ASN A 1 72 ? -1.678 8.408 10.267 1.00 97.31 72 ASN A O 1
ATOM 587 N N . ASP A 1 73 ? -1.639 7.879 8.073 1.00 95.69 73 ASP A N 1
ATOM 588 C CA . ASP A 1 73 ? -0.421 8.593 7.659 1.00 95.69 73 ASP A CA 1
ATOM 589 C C . ASP A 1 73 ? 0.854 8.315 8.480 1.00 95.69 73 ASP A C 1
ATOM 591 O O . ASP A 1 73 ? 1.852 9.017 8.335 1.00 95.69 73 ASP A O 1
ATOM 595 N N . SER A 1 74 ? 0.858 7.290 9.337 1.00 95.62 74 SER A N 1
ATOM 596 C CA . SER A 1 74 ? 1.940 7.074 10.312 1.00 95.62 74 SER A CA 1
ATOM 597 C C . SER A 1 74 ? 2.345 5.614 10.488 1.00 95.62 74 SER A C 1
ATOM 599 O O . SER A 1 74 ? 3.494 5.334 10.830 1.00 95.62 74 SER A O 1
ATOM 601 N N . GLN A 1 75 ? 1.440 4.667 10.240 1.00 96.94 75 GLN A N 1
ATOM 602 C CA . GLN A 1 75 ? 1.691 3.251 10.486 1.00 96.94 75 GLN A CA 1
ATOM 603 C C . GLN A 1 75 ? 1.891 2.485 9.182 1.00 96.94 75 GLN A C 1
ATOM 605 O O . GLN A 1 75 ? 0.950 2.261 8.422 1.00 96.94 75 GLN A O 1
ATOM 610 N N . TRP A 1 76 ? 3.126 2.053 8.943 1.00 97.25 76 TRP A N 1
ATOM 611 C CA . TRP A 1 76 ? 3.486 1.215 7.805 1.00 97.25 76 TRP A CA 1
ATOM 612 C C . TRP A 1 76 ? 3.183 -0.253 8.089 1.00 97.25 76 TRP A C 1
ATOM 614 O O . TRP A 1 76 ? 3.727 -0.837 9.024 1.00 97.25 76 TRP A O 1
ATOM 624 N N . VAL A 1 77 ? 2.361 -0.868 7.244 1.00 97.88 77 VAL A N 1
ATOM 625 C CA . VAL A 1 77 ? 1.919 -2.255 7.389 1.00 97.88 77 VAL A CA 1
ATOM 626 C C . VAL A 1 77 ? 2.206 -3.012 6.096 1.00 97.88 77 VAL A C 1
ATOM 628 O O . VAL A 1 77 ? 1.816 -2.590 5.008 1.00 97.88 77 VAL A O 1
ATOM 631 N N . THR A 1 78 ? 2.912 -4.135 6.198 1.00 98.12 78 THR A N 1
ATOM 632 C CA . THR A 1 78 ? 3.021 -5.097 5.093 1.00 98.12 78 THR A CA 1
ATOM 633 C C . THR A 1 78 ? 1.705 -5.842 4.933 1.00 98.12 78 THR A C 1
ATOM 635 O O . THR A 1 78 ? 1.102 -6.208 5.939 1.00 98.12 78 THR A O 1
ATOM 638 N N . ASP A 1 79 ? 1.301 -6.129 3.700 1.00 97.88 79 ASP A N 1
ATOM 639 C CA . ASP A 1 79 ? 0.163 -7.002 3.428 1.00 97.88 79 ASP A CA 1
ATOM 640 C C . ASP A 1 79 ? 0.393 -8.400 4.036 1.00 97.88 79 ASP A C 1
ATOM 642 O O . ASP A 1 79 ? 1.327 -9.093 3.610 1.00 97.88 79 ASP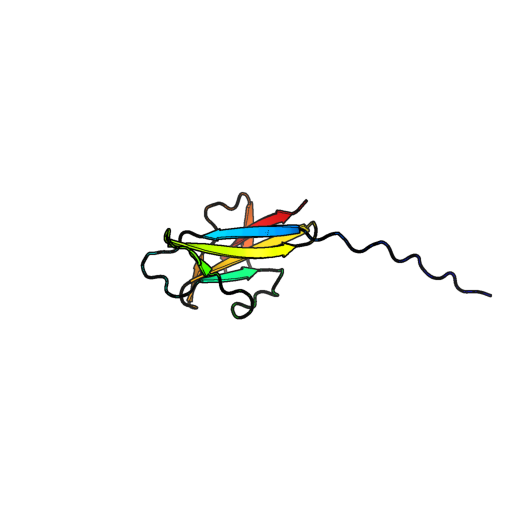 A O 1
ATOM 646 N N . PRO A 1 80 ? -0.440 -8.842 5.000 1.00 95.44 80 PRO A N 1
ATOM 647 C CA . PRO A 1 80 ? -0.369 -10.190 5.558 1.00 95.44 80 PRO A CA 1
ATO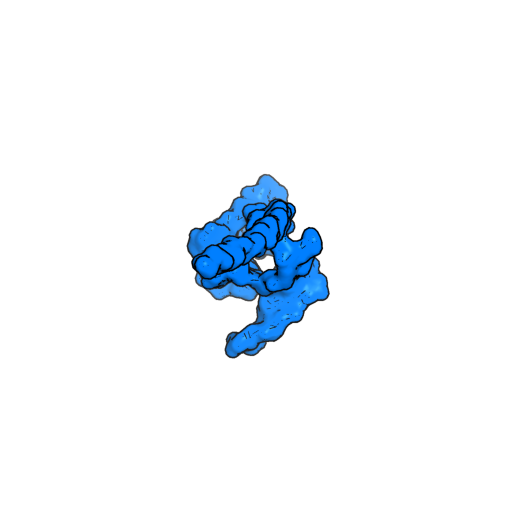M 648 C C . PRO A 1 80 ? -0.638 -11.295 4.528 1.00 95.44 80 PRO A C 1
ATOM 650 O O . PRO A 1 80 ? -0.244 -12.436 4.756 1.00 95.44 80 PRO A O 1
ATOM 653 N N . LYS A 1 81 ? -1.306 -10.975 3.412 1.00 95.62 81 LYS A N 1
ATOM 654 C CA . LYS A 1 81 ? -1.604 -11.903 2.314 1.00 95.62 81 LYS A CA 1
ATOM 655 C C . LYS A 1 81 ? -0.490 -11.968 1.259 1.00 95.62 81 LYS A C 1
ATOM 657 O O . LYS A 1 81 ? -0.578 -12.790 0.346 1.00 95.62 81 LYS A O 1
ATOM 662 N N . ALA A 1 82 ? 0.547 -11.128 1.346 1.00 96.62 82 ALA A N 1
ATOM 663 C CA . ALA A 1 82 ? 1.630 -11.136 0.365 1.00 96.62 82 ALA A CA 1
ATOM 664 C C . ALA A 1 82 ? 2.431 -12.443 0.423 1.00 96.62 82 ALA A C 1
ATOM 666 O O . ALA A 1 82 ? 2.923 -12.844 1.476 1.00 96.62 82 ALA A O 1
ATOM 667 N N . GLN A 1 83 ? 2.610 -13.074 -0.739 1.00 95.69 83 GLN A N 1
ATOM 668 C CA . GLN A 1 83 ? 3.362 -14.329 -0.871 1.00 95.69 83 GLN A CA 1
ATOM 669 C C . GLN A 1 83 ? 4.878 -14.125 -0.787 1.00 95.69 83 GLN A C 1
ATOM 671 O O . GLN A 1 83 ? 5.617 -15.063 -0.503 1.00 95.69 83 GLN A O 1
ATOM 676 N N . ALA A 1 84 ? 5.344 -12.902 -1.038 1.00 97.19 84 ALA A N 1
ATOM 677 C CA . ALA A 1 84 ? 6.751 -12.553 -1.008 1.00 97.19 84 ALA A CA 1
ATOM 678 C C . ALA A 1 84 ? 6.970 -11.218 -0.292 1.00 97.19 84 ALA A C 1
ATOM 680 O O . ALA A 1 84 ? 6.096 -10.345 -0.246 1.00 97.19 84 ALA A O 1
ATOM 681 N N . LYS A 1 85 ? 8.178 -11.071 0.251 1.00 97.50 85 LYS A N 1
ATOM 682 C CA . LYS A 1 85 ? 8.659 -9.860 0.911 1.00 97.50 85 LYS A CA 1
ATOM 683 C C . LYS A 1 85 ? 10.029 -9.471 0.372 1.00 97.50 85 LYS A C 1
ATOM 685 O O . LYS A 1 85 ? 10.742 -10.297 -0.197 1.00 97.50 85 LYS A O 1
ATOM 690 N N . ALA A 1 86 ? 10.383 -8.205 0.536 1.00 97.75 86 ALA A N 1
ATOM 691 C CA . ALA A 1 86 ? 11.705 -7.685 0.223 1.00 97.75 86 ALA A CA 1
ATOM 692 C C . ALA A 1 86 ? 12.167 -6.765 1.351 1.00 97.75 86 ALA A C 1
ATOM 694 O O . ALA A 1 86 ? 11.450 -5.827 1.700 1.00 97.75 86 ALA A O 1
ATOM 695 N N . SER A 1 87 ? 13.353 -7.013 1.902 1.00 97.19 87 SER A N 1
ATOM 696 C CA . SER A 1 87 ? 13.938 -6.120 2.901 1.00 97.19 87 SER A CA 1
ATOM 697 C C . SER A 1 87 ? 14.254 -4.759 2.288 1.00 97.19 87 SER A C 1
ATOM 699 O O . SER A 1 87 ? 14.665 -4.660 1.131 1.00 97.19 87 SER A O 1
ATOM 701 N N . ASN A 1 88 ? 14.039 -3.702 3.065 1.00 93.69 88 ASN A N 1
ATOM 702 C CA . ASN A 1 88 ? 14.264 -2.323 2.655 1.00 93.69 88 ASN A CA 1
ATOM 703 C C . ASN A 1 88 ? 15.373 -1.654 3.481 1.00 93.69 88 ASN A C 1
ATOM 705 O O . ASN A 1 88 ? 15.835 -2.169 4.498 1.00 93.69 88 ASN A O 1
ATOM 709 N N . GLN A 1 89 ? 15.776 -0.462 3.043 1.00 92.62 89 GLN A N 1
ATOM 710 C CA . GLN A 1 89 ? 16.850 0.322 3.664 1.00 92.62 89 GLN A CA 1
ATOM 711 C C . GLN A 1 89 ? 16.555 0.808 5.096 1.00 92.62 89 GLN A C 1
ATOM 713 O O . GLN A 1 89 ? 17.454 1.302 5.766 1.00 92.62 89 GLN A O 1
ATOM 718 N N . TYR A 1 90 ? 15.313 0.681 5.570 1.00 92.62 90 TYR A N 1
ATOM 719 C CA . TYR A 1 90 ? 14.882 1.112 6.903 1.00 92.62 90 TYR A CA 1
ATOM 720 C C . TYR A 1 90 ? 14.859 -0.039 7.918 1.00 92.62 90 TYR A C 1
ATOM 722 O O . TYR A 1 90 ? 14.254 0.094 8.979 1.00 92.62 90 TYR A O 1
ATOM 730 N N . GLY A 1 91 ? 15.455 -1.189 7.585 1.00 94.00 91 GLY A N 1
ATOM 731 C CA . GLY A 1 91 ? 15.471 -2.363 8.463 1.00 94.00 91 GLY A CA 1
ATOM 732 C C . GLY A 1 91 ? 14.097 -3.017 8.637 1.00 94.00 91 GLY A C 1
ATOM 733 O O . GLY A 1 91 ? 13.876 -3.737 9.605 1.00 94.00 91 GLY A O 1
ATOM 734 N N . THR A 1 92 ? 13.163 -2.758 7.718 1.00 95.31 92 THR A N 1
ATOM 735 C CA . THR A 1 92 ? 11.850 -3.417 7.670 1.00 95.31 92 THR A CA 1
ATOM 736 C C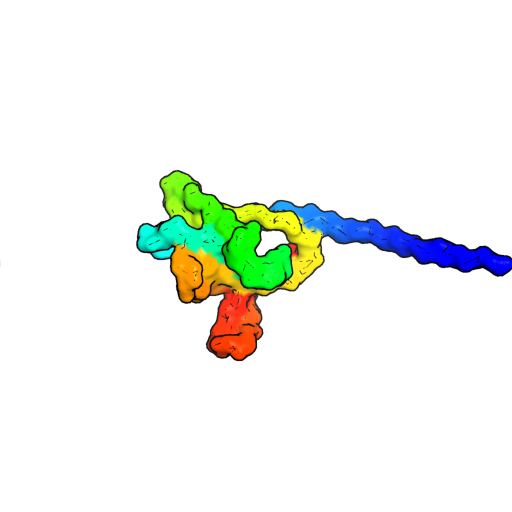 . THR A 1 92 ? 11.667 -4.106 6.319 1.00 95.31 92 THR A C 1
ATOM 738 O O . THR A 1 92 ? 12.470 -3.923 5.408 1.00 95.31 92 THR A O 1
ATOM 741 N N . ASP A 1 93 ? 10.588 -4.864 6.152 1.00 97.81 93 ASP A N 1
ATOM 742 C CA . ASP A 1 93 ? 10.255 -5.475 4.862 1.00 97.81 93 ASP A CA 1
ATOM 743 C C . ASP A 1 93 ? 9.150 -4.713 4.145 1.00 97.81 93 ASP A C 1
ATOM 745 O O . ASP A 1 93 ? 8.294 -4.117 4.792 1.00 97.81 93 ASP A O 1
ATOM 749 N N . ASN A 1 94 ? 9.126 -4.789 2.820 1.00 98.38 94 ASN A N 1
ATOM 750 C CA . ASN A 1 94 ? 7.997 -4.446 1.964 1.00 98.38 94 ASN A CA 1
ATOM 751 C C . ASN A 1 94 ? 7.293 -5.724 1.491 1.00 98.38 94 ASN A C 1
ATOM 753 O O . ASN A 1 94 ? 7.929 -6.770 1.347 1.00 98.38 94 ASN A O 1
ATOM 757 N N . SER A 1 95 ? 5.996 -5.633 1.204 1.00 98.69 95 SER A N 1
ATOM 758 C CA . SER A 1 95 ? 5.271 -6.692 0.499 1.00 98.69 95 SER A CA 1
ATOM 759 C C . SER A 1 95 ? 5.626 -6.675 -0.982 1.00 98.69 95 SER A C 1
ATOM 761 O O . SER A 1 95 ? 5.915 -5.619 -1.542 1.00 98.69 95 SER A O 1
ATOM 763 N N . VAL A 1 96 ? 5.603 -7.841 -1.624 1.00 98.50 96 VAL A N 1
ATOM 764 C CA . VAL A 1 96 ? 5.904 -7.994 -3.051 1.00 98.50 96 VAL A CA 1
ATOM 765 C C . VAL A 1 96 ? 4.715 -8.624 -3.761 1.00 98.50 96 VAL A C 1
ATOM 767 O O . VAL A 1 96 ? 4.133 -9.593 -3.272 1.00 98.50 96 VAL A O 1
ATOM 770 N N . ILE A 1 97 ? 4.381 -8.082 -4.930 1.00 97.88 97 ILE A N 1
ATOM 771 C CA . ILE A 1 97 ? 3.432 -8.673 -5.871 1.00 97.88 97 ILE A CA 1
ATOM 772 C C . ILE A 1 97 ? 4.098 -8.866 -7.234 1.00 97.88 97 ILE A C 1
ATOM 774 O O . ILE A 1 97 ? 4.817 -7.990 -7.722 1.00 97.88 97 ILE A O 1
ATOM 778 N N . GLU A 1 98 ? 3.859 -10.026 -7.839 1.00 97.62 98 GLU A N 1
ATOM 779 C CA . GLU A 1 98 ? 4.288 -10.349 -9.198 1.00 97.62 98 GLU A CA 1
ATOM 780 C C . GLU A 1 98 ? 3.075 -10.361 -10.125 1.00 97.62 98 GLU A C 1
ATOM 782 O O . GLU A 1 98 ? 2.117 -11.105 -9.916 1.00 97.62 98 GLU A O 1
ATOM 787 N N . VAL A 1 99 ? 3.128 -9.526 -11.157 1.00 96.44 99 VAL A N 1
ATOM 788 C CA . VAL A 1 99 ? 2.117 -9.435 -12.210 1.00 96.44 99 VAL A CA 1
ATOM 789 C C . VAL A 1 99 ? 2.671 -10.145 -13.442 1.00 96.44 99 VAL A C 1
ATOM 791 O O . VAL A 1 99 ? 3.795 -9.864 -13.857 1.00 96.44 99 VAL A O 1
ATOM 794 N N . LYS A 1 100 ? 1.902 -11.081 -14.008 1.00 90.62 100 LYS A N 1
ATOM 795 C CA . LYS A 1 100 ? 2.294 -11.919 -15.156 1.00 90.62 100 LYS A CA 1
ATOM 796 C C . LYS A 1 100 ? 1.556 -11.537 -16.431 1.00 90.62 100 LYS A C 1
ATOM 798 O O . LYS A 1 100 ? 0.380 -11.124 -16.341 1.00 90.62 100 LYS A O 1
#